Protein AF-A0A4D4L1N3-F1 (afdb_monomer)

Nearest PDB structures (foldseek):
  5hs7-assembly1_A  TM=8.582E-01  e=1.036E-09  Bacillus subtilis subsp. subtilis str. 168
  2fsw-assembly1_A  TM=9.024E-01  e=2.029E-08  Porphyromonas gingivalis W83
  4a5m-assembly1_B  TM=9.129E-01  e=3.771E-08  Bacillus subtilis
  7bzg-assembly3_J  TM=8.741E-01  e=5.819E-08  Bacillus subtilis subsp. subtilis str. 168
  5hs8-assembly1_A  TM=7.841E-01  e=1.685E-08  Bacillus subtilis subsp. subtilis str. 168

Solvent-accessible surface area (backbone atoms only — not comparable to full-atom values): 9804 Å² total; per-residue (Å²): 141,79,81,83,76,74,84,76,76,80,74,69,76,86,73,78,56,69,67,61,51,56,48,44,69,55,53,65,39,87,62,41,55,58,54,53,55,61,30,65,83,40,67,42,39,69,68,54,54,47,66,76,38,81,89,61,48,71,68,59,50,52,53,48,53,50,52,36,34,75,72,55,27,34,45,83,44,76,46,90,48,96,74,75,42,56,35,36,31,53,30,74,70,34,52,68,44,50,66,59,53,52,52,51,49,55,48,41,71,76,71,48,81,76,94,79,82,90,76,75,92,79,85,85,87,86,80,86,79,80,57,87,84,60,79,93,64,76,92,79,67,71,84,80,82,79,72,87,76,136

Organism: Streptomyces violaceusniger (NCBI:txid68280)

Sequence (150 aa):
MAKDRGDHNEQACKQVDGEMTRFFELFGKRWTGLIVAVLTEQGAYFADLRRAIPGISERMLSDRLTELSTAGLVVREVDAGPPLRVAYRLTDAGKALEPALKELSRWAESHLPSGARTARSSSGAEPDHFLIWGAASWILDSPCDLGLAF

Structure (mmCIF, N/CA/C/O backbone):
data_AF-A0A4D4L1N3-F1
#
_entry.id   AF-A0A4D4L1N3-F1
#
loop_
_atom_site.group_PDB
_atom_site.id
_atom_site.type_symbol
_atom_site.label_atom_id
_atom_site.label_alt_id
_atom_site.label_comp_id
_atom_site.label_asym_id
_atom_site.label_entity_id
_atom_site.label_seq_id
_atom_site.pdbx_PDB_ins_code
_atom_site.Cartn_x
_atom_site.Cartn_y
_atom_site.Cartn_z
_atom_site.occupancy
_atom_site.B_iso_or_equiv
_atom_site.auth_seq_id
_atom_site.auth_comp_id
_atom_site.auth_asym_id
_atom_site.auth_atom_id
_atom_site.pdbx_PDB_model_num
ATOM 1 N N . MET A 1 1 ? -22.576 -4.545 61.965 1.00 42.50 1 MET A N 1
ATOM 2 C CA . MET A 1 1 ? -21.446 -4.671 61.018 1.00 42.50 1 MET A CA 1
ATOM 3 C C . MET A 1 1 ? -21.818 -5.690 59.951 1.00 42.50 1 MET A C 1
ATOM 5 O O . MET A 1 1 ? -21.718 -6.880 60.204 1.00 42.50 1 MET A O 1
ATOM 9 N N . ALA A 1 2 ? -22.271 -5.231 58.787 1.00 48.50 2 ALA A N 1
ATOM 10 C CA . ALA A 1 2 ? -22.331 -6.033 57.569 1.00 48.50 2 ALA A CA 1
ATOM 11 C C . ALA A 1 2 ? -21.716 -5.153 56.481 1.00 48.50 2 ALA A C 1
ATOM 13 O O . ALA A 1 2 ? -22.264 -4.109 56.139 1.00 48.50 2 ALA A O 1
ATOM 14 N N . LYS A 1 3 ? -20.486 -5.491 56.086 1.00 49.91 3 LYS A N 1
ATOM 15 C CA . LYS A 1 3 ? -19.728 -4.771 55.067 1.00 49.91 3 LYS A CA 1
ATOM 16 C C . LYS A 1 3 ? -20.316 -5.175 53.724 1.00 49.91 3 LYS A C 1
ATOM 18 O O . LYS A 1 3 ? -20.117 -6.310 53.296 1.00 49.91 3 LYS A O 1
ATOM 23 N N . ASP A 1 4 ? -21.064 -4.247 53.146 1.00 46.81 4 ASP A N 1
ATOM 24 C CA . ASP A 1 4 ? -21.535 -4.277 51.771 1.00 46.81 4 ASP A CA 1
ATOM 25 C C . ASP A 1 4 ? -20.357 -4.656 50.863 1.00 46.81 4 ASP A C 1
ATOM 27 O O . ASP A 1 4 ? -19.312 -3.990 50.843 1.00 46.81 4 ASP A O 1
ATOM 31 N N . ARG A 1 5 ? -20.447 -5.844 50.265 1.00 58.03 5 ARG A N 1
ATOM 32 C CA . ARG A 1 5 ? -19.376 -6.428 49.465 1.00 58.03 5 ARG A CA 1
ATOM 33 C C . ARG A 1 5 ? -19.560 -5.855 48.071 1.00 58.03 5 ARG A C 1
ATOM 35 O O . ARG A 1 5 ? -20.498 -6.228 47.382 1.00 58.03 5 ARG A O 1
ATOM 42 N N . GLY A 1 6 ? -18.669 -4.920 47.748 1.00 51.84 6 GLY A N 1
ATOM 43 C CA . GLY A 1 6 ? -18.640 -4.164 46.509 1.00 51.84 6 GLY A CA 1
ATOM 44 C C . GLY A 1 6 ? -18.980 -5.005 45.288 1.00 51.84 6 GLY A C 1
ATOM 45 O O . GLY A 1 6 ? -18.411 -6.073 45.063 1.00 51.84 6 GLY A O 1
ATOM 46 N N . ASP A 1 7 ? -19.912 -4.453 44.529 1.00 47.81 7 ASP A N 1
ATOM 47 C CA . ASP A 1 7 ? -20.229 -4.791 43.157 1.00 47.81 7 ASP A CA 1
ATOM 48 C C . ASP A 1 7 ? -18.920 -4.757 42.349 1.00 47.81 7 ASP A C 1
ATOM 50 O O . ASP A 1 7 ? -18.376 -3.693 42.032 1.00 47.81 7 ASP A O 1
ATOM 54 N N . HIS A 1 8 ? -18.321 -5.926 42.118 1.00 54.19 8 HIS A N 1
ATOM 55 C CA . HIS A 1 8 ? -17.180 -6.054 41.223 1.00 54.19 8 HIS A CA 1
ATOM 56 C C . HIS A 1 8 ? -17.715 -5.880 39.808 1.00 54.19 8 HIS A C 1
ATOM 58 O O . HIS A 1 8 ? -18.085 -6.842 39.148 1.00 54.19 8 HIS A O 1
ATOM 64 N N . ASN A 1 9 ? -17.783 -4.617 39.393 1.00 57.38 9 ASN A N 1
ATOM 65 C CA . ASN A 1 9 ? -18.079 -4.168 38.046 1.00 57.38 9 ASN A CA 1
ATOM 66 C C . ASN A 1 9 ? -17.182 -4.921 37.054 1.00 57.38 9 ASN A C 1
ATOM 68 O O . ASN A 1 9 ? -16.020 -4.573 36.836 1.00 57.38 9 ASN A O 1
ATOM 72 N N . GLU A 1 10 ? -17.748 -5.978 36.487 1.00 51.62 10 GLU A N 1
ATOM 73 C CA . GLU A 1 10 ? -17.186 -6.889 35.498 1.00 51.62 10 GLU A CA 1
ATOM 74 C C . GLU A 1 10 ? -17.157 -6.201 34.124 1.00 51.62 10 GLU A C 1
ATOM 76 O O . GLU A 1 10 ? -17.596 -6.724 33.102 1.00 51.62 10 GLU A O 1
ATOM 81 N N . GLN A 1 11 ? -16.623 -4.979 34.091 1.00 59.00 11 GLN A N 1
ATOM 82 C CA . GLN A 1 11 ? -16.135 -4.364 32.868 1.00 59.00 11 GLN A CA 1
ATOM 83 C C . GLN A 1 11 ? -14.866 -5.111 32.473 1.00 59.00 11 GLN A C 1
ATOM 85 O O . GLN A 1 11 ? -13.748 -4.632 32.660 1.00 59.00 11 GLN A O 1
ATOM 90 N N . ALA A 1 12 ? -15.056 -6.324 31.950 1.00 57.38 12 ALA A N 1
ATOM 91 C CA . ALA A 1 12 ? -14.054 -7.037 31.188 1.00 57.38 12 ALA A CA 1
ATOM 92 C C . ALA A 1 12 ? -13.425 -6.034 30.213 1.00 57.38 12 ALA A C 1
ATOM 94 O O . ALA A 1 12 ? -14.129 -5.407 29.416 1.00 57.38 12 ALA A O 1
ATOM 95 N N . CYS A 1 13 ? -12.117 -5.812 30.357 1.00 62.47 13 CYS A N 1
ATOM 96 C CA . CYS A 1 13 ? -11.354 -4.902 29.516 1.00 62.47 13 CYS A CA 1
ATOM 97 C C . CYS A 1 13 ? -11.741 -5.126 28.052 1.00 62.47 13 CYS A C 1
ATOM 99 O O . CYS A 1 13 ? -11.529 -6.216 27.525 1.00 62.47 13 CYS A O 1
ATOM 101 N N . LYS A 1 14 ? -12.316 -4.107 27.402 1.00 74.31 14 LYS A N 1
ATOM 102 C CA . LYS A 1 14 ? -12.632 -4.150 25.971 1.00 74.31 14 LYS A CA 1
ATOM 103 C C . LYS A 1 14 ? -11.326 -4.384 25.204 1.00 74.31 14 LYS A C 1
ATOM 105 O O . LYS A 1 14 ? -10.510 -3.470 25.108 1.00 74.31 14 LYS A O 1
ATOM 110 N N . GLN A 1 15 ? -11.103 -5.601 24.716 1.00 77.88 15 GLN A N 1
ATOM 111 C CA . GLN A 1 15 ? -9.983 -5.917 23.831 1.00 77.88 15 GLN A CA 1
ATOM 112 C C . GLN A 1 15 ? -10.411 -5.694 22.380 1.00 77.88 15 GLN A C 1
ATOM 114 O O . GLN A 1 15 ? -11.571 -5.900 22.033 1.00 77.88 15 GLN A O 1
ATOM 119 N N . VAL A 1 16 ? -9.483 -5.225 21.548 1.00 82.38 16 VAL A N 1
ATOM 120 C CA . VAL A 1 16 ? -9.697 -5.100 20.102 1.00 82.38 16 VAL A CA 1
ATOM 121 C C . VAL A 1 16 ? -9.561 -6.487 19.478 1.00 82.38 16 VAL A C 1
ATOM 123 O O . VAL A 1 16 ? -8.653 -7.232 19.847 1.00 82.38 16 VAL A O 1
ATOM 126 N N . ASP A 1 17 ? -10.430 -6.823 18.525 1.00 86.00 17 ASP A N 1
ATOM 127 C CA . ASP A 1 17 ? -10.344 -8.092 17.802 1.00 86.00 17 ASP A CA 1
ATOM 128 C C . ASP A 1 17 ? -8.980 -8.245 17.101 1.00 86.00 17 ASP A C 1
ATOM 130 O O . ASP A 1 17 ? -8.408 -7.286 16.562 1.00 86.00 17 ASP A O 1
ATOM 134 N N . GLY A 1 18 ? -8.455 -9.473 17.075 1.00 89.31 18 GLY A N 1
ATOM 135 C CA . GLY A 1 18 ? -7.136 -9.769 16.500 1.00 89.31 18 GLY A CA 1
ATOM 136 C C . GLY A 1 18 ? -7.019 -9.388 15.021 1.00 89.31 18 GLY A C 1
ATOM 137 O O . GLY A 1 18 ? -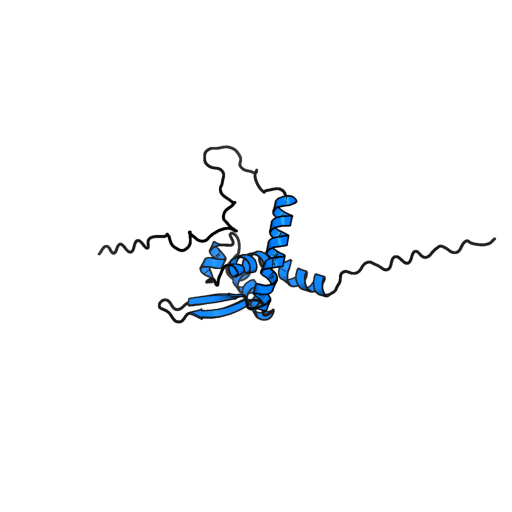5.993 -8.860 14.595 1.00 89.31 18 GLY A O 1
ATOM 138 N N . GLU A 1 19 ? -8.098 -9.557 14.253 1.00 88.88 19 GLU A N 1
ATOM 139 C CA . GLU A 1 19 ? -8.131 -9.218 12.825 1.00 88.88 19 GLU A CA 1
ATOM 140 C C . GLU A 1 19 ? -7.996 -7.712 12.579 1.00 88.88 19 GLU A C 1
ATOM 142 O O . GLU A 1 19 ? -7.251 -7.282 11.696 1.00 88.88 19 GLU A O 1
ATOM 147 N N . MET A 1 20 ? -8.659 -6.895 13.403 1.00 90.00 20 MET A N 1
ATOM 148 C CA . MET A 1 20 ? -8.559 -5.438 13.321 1.00 90.00 20 MET A CA 1
ATOM 149 C C . MET A 1 20 ? -7.140 -4.977 13.665 1.00 90.00 20 MET A C 1
ATOM 151 O O . MET A 1 20 ? -6.573 -4.122 12.985 1.00 90.00 20 MET A O 1
ATOM 155 N N . THR A 1 21 ? -6.536 -5.592 14.685 1.00 92.88 21 THR A N 1
ATOM 156 C CA . THR A 1 21 ? -5.137 -5.336 15.055 1.00 92.88 21 THR A CA 1
ATOM 157 C C . THR A 1 21 ? -4.205 -5.637 13.883 1.00 92.88 21 THR A C 1
ATOM 159 O O . THR A 1 21 ? -3.440 -4.767 13.466 1.00 92.88 21 THR A O 1
ATOM 162 N N . ARG A 1 22 ? -4.335 -6.820 13.274 1.00 91.31 22 ARG A N 1
ATOM 163 C CA . ARG A 1 22 ? -3.517 -7.244 12.131 1.00 91.31 22 ARG A CA 1
ATOM 164 C C . ARG A 1 22 ? -3.680 -6.332 10.913 1.00 91.31 22 ARG A C 1
ATOM 166 O O . ARG A 1 22 ? -2.705 -6.048 10.217 1.00 91.31 22 ARG A O 1
ATOM 173 N N . PHE A 1 23 ? -4.895 -5.847 10.652 1.00 92.81 23 PHE A N 1
ATOM 174 C CA . PHE A 1 23 ? -5.129 -4.870 9.591 1.00 92.81 23 PHE A CA 1
ATOM 175 C C . PHE A 1 23 ? -4.334 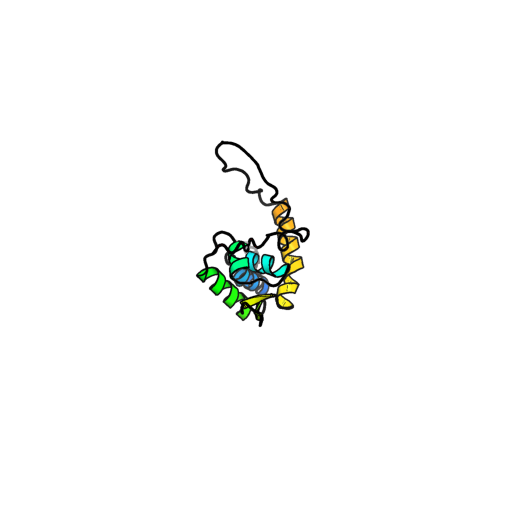-3.584 9.843 1.00 92.81 23 PHE A C 1
ATOM 177 O O . PHE A 1 23 ? -3.586 -3.142 8.968 1.00 92.81 23 PHE A O 1
ATOM 184 N N . PHE A 1 24 ? -4.446 -3.006 11.042 1.00 93.81 24 PHE A N 1
ATOM 185 C CA . PHE A 1 24 ? -3.751 -1.764 11.382 1.00 93.81 24 PHE A CA 1
ATOM 186 C C . PHE A 1 24 ? -2.233 -1.924 11.507 1.00 93.81 24 PHE A C 1
ATOM 188 O O . PHE A 1 24 ? -1.508 -0.971 11.227 1.00 93.81 24 PHE A O 1
ATOM 195 N N . GLU A 1 25 ? -1.719 -3.110 11.822 1.00 94.06 25 GLU A N 1
ATOM 196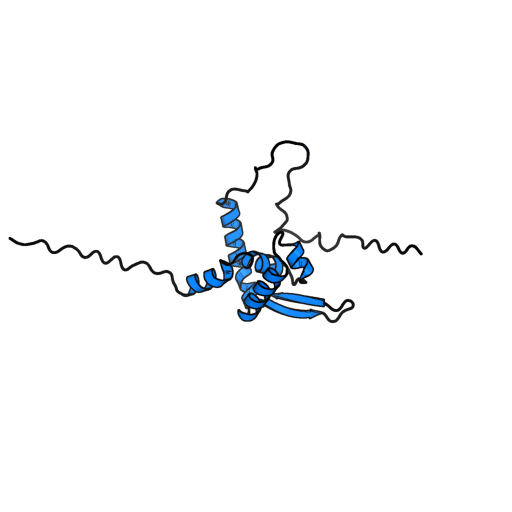 C CA . GLU A 1 25 ? -0.279 -3.387 11.756 1.00 94.06 25 GLU A CA 1
ATOM 197 C C . GLU A 1 25 ? 0.286 -3.217 10.339 1.00 94.06 25 GLU A C 1
ATOM 199 O O . GLU A 1 25 ? 1.431 -2.786 10.178 1.00 94.06 25 GLU A O 1
ATOM 204 N N . LEU A 1 26 ? -0.504 -3.517 9.303 1.00 94.06 26 LEU A N 1
ATOM 205 C CA . LEU A 1 26 ? -0.093 -3.367 7.907 1.00 94.06 26 LEU A CA 1
ATOM 206 C C . LEU A 1 26 ? -0.485 -1.997 7.332 1.00 94.06 26 LEU A C 1
ATOM 208 O O . LEU A 1 26 ? 0.367 -1.268 6.815 1.00 94.06 26 LEU A O 1
ATOM 212 N N . PHE A 1 27 ? -1.764 -1.636 7.433 1.00 94.38 27 PHE A N 1
ATOM 213 C CA . PHE A 1 27 ? -2.347 -0.437 6.823 1.00 94.38 27 PHE A CA 1
ATOM 214 C C . PHE A 1 27 ? -2.205 0.828 7.670 1.00 94.38 27 PHE A C 1
ATOM 216 O O . PHE A 1 27 ? -2.298 1.927 7.130 1.00 94.38 27 PHE A O 1
ATOM 223 N N . GLY A 1 28 ? -1.915 0.697 8.967 1.00 92.06 28 GLY A N 1
ATOM 224 C CA . GLY A 1 28 ? -1.565 1.828 9.830 1.00 92.06 28 GLY A CA 1
ATOM 225 C C . GLY A 1 28 ? -0.144 2.345 9.596 1.00 92.06 28 GLY A C 1
ATOM 226 O O . GLY A 1 28 ? 0.193 3.455 10.012 1.00 92.06 28 GLY A O 1
ATOM 227 N N . LYS A 1 29 ? 0.704 1.584 8.890 1.00 94.62 29 LYS A N 1
ATOM 228 C CA . LYS A 1 29 ? 2.024 2.060 8.470 1.00 94.62 29 LYS A CA 1
ATOM 229 C C . LYS A 1 29 ? 1.878 3.153 7.418 1.00 94.62 29 LYS A C 1
ATOM 231 O O . LYS A 1 29 ? 1.111 3.044 6.460 1.00 94.62 29 LYS A O 1
ATOM 236 N N . ARG A 1 30 ? 2.702 4.194 7.555 1.00 95.00 30 ARG A N 1
ATOM 237 C CA . ARG A 1 30 ? 2.744 5.298 6.595 1.00 95.00 30 ARG A CA 1
ATOM 238 C C . ARG A 1 30 ? 2.964 4.763 5.175 1.00 95.00 30 ARG A C 1
ATOM 240 O O . ARG A 1 30 ? 3.837 3.919 4.960 1.00 95.00 30 ARG A O 1
ATOM 247 N N . TRP A 1 31 ? 2.193 5.319 4.240 1.00 96.06 31 TRP A N 1
ATOM 248 C CA . TRP A 1 31 ? 2.187 5.048 2.796 1.00 96.06 31 TRP A CA 1
ATOM 249 C C . TRP A 1 31 ? 1.499 3.768 2.316 1.00 96.06 31 TRP A C 1
ATOM 251 O O . TRP A 1 31 ? 1.132 3.732 1.147 1.00 96.06 31 TRP A O 1
ATOM 261 N N . THR A 1 32 ? 1.272 2.756 3.161 1.00 96.06 32 THR A N 1
ATOM 262 C CA . THR A 1 32 ? 0.699 1.472 2.709 1.00 96.06 32 THR A CA 1
ATOM 263 C C . THR A 1 32 ? -0.657 1.660 2.026 1.00 96.06 32 THR A C 1
ATOM 265 O O . THR A 1 32 ? -0.834 1.235 0.887 1.00 96.06 32 THR A O 1
ATOM 268 N N . GLY A 1 33 ? -1.588 2.362 2.682 1.00 93.94 33 GLY A N 1
ATOM 269 C CA . GLY A 1 33 ? -2.91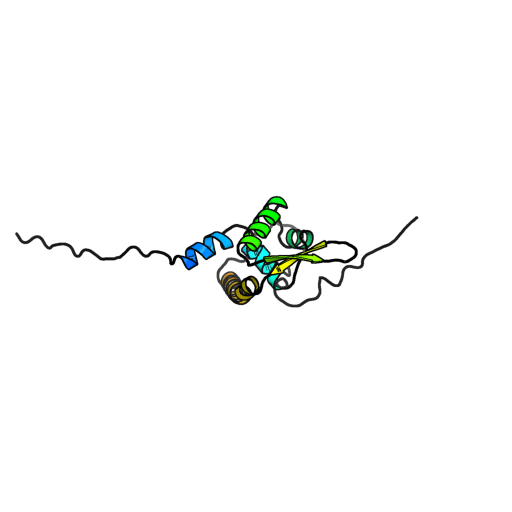2 2.634 2.112 1.00 93.94 33 GLY A CA 1
ATOM 270 C C . GLY A 1 33 ? -2.859 3.457 0.822 1.00 93.94 33 GLY A C 1
ATOM 271 O O . GLY A 1 33 ? -3.618 3.186 -0.100 1.00 93.94 33 GLY A O 1
ATOM 272 N N . LEU A 1 34 ? -1.914 4.398 0.715 1.00 94.12 34 LEU A N 1
ATOM 273 C CA . LEU A 1 34 ? -1.735 5.223 -0.486 1.00 94.12 34 LEU A CA 1
ATOM 274 C C . LEU A 1 34 ? -1.208 4.402 -1.670 1.00 94.12 34 LEU A C 1
ATOM 276 O O . LEU A 1 34 ? -1.681 4.575 -2.786 1.00 94.12 34 LEU A O 1
ATOM 280 N N . ILE A 1 35 ? -0.280 3.469 -1.433 1.00 96.38 35 ILE A N 1
ATOM 281 C CA . ILE A 1 35 ? 0.217 2.556 -2.474 1.00 96.38 35 ILE A CA 1
ATOM 282 C C . ILE A 1 35 ? -0.916 1.669 -2.991 1.00 96.38 35 ILE A C 1
ATOM 284 O O . ILE A 1 35 ? -1.088 1.542 -4.201 1.00 96.38 35 ILE A O 1
ATOM 288 N N . VAL A 1 36 ? -1.706 1.078 -2.088 1.00 96.12 36 VAL A N 1
ATOM 289 C CA . VAL A 1 36 ? -2.843 0.231 -2.480 1.00 96.12 36 VAL A CA 1
ATOM 290 C C . VAL A 1 36 ? -3.897 1.046 -3.230 1.00 96.12 36 VAL A C 1
ATOM 292 O O . VAL A 1 36 ? -4.397 0.573 -4.246 1.00 96.12 36 VAL A O 1
ATOM 295 N N . ALA A 1 37 ? -4.179 2.279 -2.798 1.00 92.56 37 ALA A N 1
ATOM 296 C CA . ALA A 1 37 ? -5.102 3.171 -3.496 1.00 92.56 37 ALA A CA 1
ATOM 297 C C . ALA A 1 37 ? -4.662 3.433 -4.947 1.00 92.56 37 ALA A C 1
ATOM 299 O O . ALA A 1 37 ? -5.457 3.232 -5.857 1.00 92.56 37 ALA A O 1
ATOM 300 N N . VAL A 1 38 ? -3.386 3.770 -5.183 1.00 94.06 38 VAL A N 1
ATOM 301 C CA . VAL A 1 38 ? -2.866 3.982 -6.550 1.00 94.06 38 VAL A CA 1
ATOM 302 C C . VAL A 1 38 ? -2.971 2.709 -7.400 1.00 94.06 38 VAL A C 1
ATOM 304 O O . VAL A 1 38 ? -3.347 2.771 -8.566 1.00 94.06 38 VAL A O 1
ATOM 307 N N . LEU A 1 39 ? -2.679 1.541 -6.821 1.00 96.00 39 LEU A N 1
ATOM 308 C CA . LEU A 1 39 ? -2.740 0.258 -7.535 1.00 96.00 39 LEU A CA 1
ATOM 309 C C . LEU A 1 39 ? -4.167 -0.273 -7.760 1.00 96.00 39 LEU A C 1
ATOM 311 O O . LEU A 1 39 ? -4.338 -1.260 -8.477 1.00 96.00 39 LEU A O 1
ATOM 315 N N . THR A 1 40 ? -5.177 0.341 -7.138 1.00 91.06 40 THR A N 1
ATOM 316 C CA . THR A 1 40 ? -6.584 -0.059 -7.285 1.00 91.06 40 THR A CA 1
ATOM 317 C C . THR A 1 40 ? -7.129 0.299 -8.666 1.00 91.06 40 THR A C 1
ATOM 319 O O . THR A 1 40 ? -7.904 -0.468 -9.228 1.00 91.06 40 THR A O 1
ATOM 322 N N . GLU A 1 41 ? -6.688 1.417 -9.247 1.00 80.75 41 GLU A N 1
ATOM 323 C CA . GLU A 1 41 ? -7.108 1.824 -10.593 1.00 80.75 41 GLU A CA 1
ATOM 324 C C . GLU A 1 41 ? -6.534 0.899 -11.669 1.00 80.75 41 GLU A C 1
ATOM 326 O O . GLU A 1 41 ? -7.241 0.444 -12.567 1.00 80.75 41 GLU A O 1
ATOM 331 N N . GLN A 1 42 ? -5.229 0.640 -11.586 1.00 85.75 42 GLN A N 1
ATOM 332 C CA . GLN A 1 42 ? -4.481 -0.158 -12.548 1.00 85.75 42 GLN A CA 1
ATOM 333 C C . GLN A 1 42 ? -3.104 -0.530 -11.998 1.00 85.75 42 GLN A C 1
ATOM 335 O O . GLN A 1 42 ? -2.609 0.046 -11.029 1.00 85.75 42 GLN A O 1
ATOM 340 N N . GLY A 1 43 ? -2.456 -1.492 -12.658 1.00 91.12 43 GLY A N 1
ATOM 341 C CA . GLY A 1 43 ? -1.048 -1.777 -12.402 1.00 91.12 43 GLY A CA 1
ATOM 342 C C . GLY A 1 43 ? -0.169 -0.557 -12.676 1.00 91.12 43 GLY A C 1
ATOM 343 O O . GLY A 1 43 ? -0.439 0.199 -13.606 1.00 91.12 43 GLY A O 1
ATOM 344 N N . ALA A 1 44 ? 0.896 -0.388 -11.896 1.00 95.44 44 ALA A N 1
ATOM 345 C CA . ALA A 1 44 ? 1.805 0.748 -12.023 1.00 95.44 44 ALA A CA 1
ATOM 346 C C . ALA A 1 44 ? 3.272 0.315 -11.938 1.00 95.44 44 ALA A C 1
ATOM 348 O O . ALA A 1 44 ? 3.619 -0.657 -11.261 1.00 95.44 44 ALA A O 1
ATOM 349 N N . TYR A 1 45 ? 4.154 1.068 -12.595 1.00 95.81 45 TYR A N 1
ATOM 350 C CA . TYR A 1 45 ? 5.596 0.899 -12.443 1.00 95.81 45 TYR A CA 1
ATOM 351 C C . TYR A 1 45 ? 6.098 1.638 -11.195 1.00 95.81 45 TYR A C 1
ATOM 353 O O . TYR A 1 45 ? 5.461 2.560 -10.683 1.00 95.81 45 TYR A O 1
ATOM 361 N N . PHE A 1 46 ? 7.291 1.274 -10.717 1.00 95.75 46 PHE A N 1
ATOM 362 C CA . PHE A 1 46 ? 7.888 1.881 -9.519 1.00 95.75 46 PHE A CA 1
ATOM 363 C C . PHE A 1 46 ? 7.980 3.417 -9.592 1.00 95.75 46 PHE A C 1
ATOM 365 O O . PHE A 1 46 ? 7.672 4.112 -8.625 1.00 95.75 46 PHE A O 1
ATOM 372 N N . ALA A 1 47 ? 8.388 3.951 -10.747 1.00 94.00 47 ALA A N 1
ATOM 373 C CA . ALA A 1 47 ? 8.519 5.392 -10.953 1.00 94.00 47 ALA A CA 1
ATOM 374 C C . ALA A 1 47 ? 7.163 6.116 -10.888 1.00 94.00 47 ALA A C 1
ATOM 376 O O . ALA A 1 47 ? 7.079 7.202 -10.316 1.00 94.00 47 ALA A O 1
ATOM 377 N N . ASP A 1 48 ? 6.102 5.497 -11.412 1.00 94.56 48 ASP A N 1
ATOM 378 C CA . ASP A 1 48 ? 4.750 6.057 -11.371 1.00 94.56 48 ASP A CA 1
ATOM 379 C C . ASP A 1 48 ? 4.207 6.089 -9.944 1.00 94.56 48 ASP A C 1
ATOM 381 O O . ASP A 1 48 ? 3.710 7.125 -9.509 1.00 94.56 48 ASP A O 1
ATOM 385 N N . LEU A 1 49 ? 4.405 5.011 -9.177 1.00 95.81 49 LEU A N 1
ATOM 386 C CA . LEU A 1 49 ? 4.050 4.964 -7.754 1.00 95.81 49 LEU A CA 1
ATOM 387 C C . LEU A 1 49 ? 4.768 6.052 -6.950 1.00 95.81 49 LEU A C 1
ATOM 389 O O . LEU A 1 49 ? 4.154 6.737 -6.132 1.00 95.81 49 LEU A O 1
ATOM 393 N N . ARG A 1 50 ? 6.068 6.249 -7.199 1.00 95.44 50 ARG A N 1
ATOM 394 C CA . ARG A 1 50 ? 6.848 7.301 -6.535 1.00 95.44 50 ARG A CA 1
ATOM 395 C C . ARG A 1 50 ? 6.341 8.699 -6.894 1.00 95.44 50 ARG A C 1
ATOM 397 O O . ARG A 1 50 ? 6.302 9.566 -6.025 1.00 95.44 50 ARG A O 1
ATOM 404 N N . ARG A 1 51 ? 5.974 8.926 -8.157 1.00 94.31 51 ARG A N 1
ATOM 405 C CA . ARG A 1 51 ? 5.434 10.210 -8.627 1.00 94.31 51 ARG A CA 1
ATOM 406 C C . ARG A 1 51 ? 4.045 10.487 -8.047 1.00 94.31 51 ARG A C 1
ATOM 408 O O . ARG A 1 51 ? 3.772 11.625 -7.684 1.00 94.31 51 ARG A O 1
ATOM 415 N N . ALA A 1 52 ? 3.202 9.463 -7.938 1.00 93.69 52 ALA A N 1
ATOM 416 C CA . ALA A 1 52 ? 1.848 9.574 -7.400 1.00 93.69 52 ALA A CA 1
ATOM 417 C C . ALA A 1 52 ? 1.814 9.839 -5.884 1.00 93.69 52 ALA A C 1
ATOM 419 O O . ALA A 1 52 ? 0.835 10.377 -5.376 1.00 93.69 52 ALA A O 1
ATOM 420 N N . ILE A 1 53 ? 2.874 9.477 -5.151 1.00 93.75 53 ILE A N 1
ATOM 421 C CA . ILE A 1 53 ? 2.927 9.578 -3.686 1.00 93.75 53 ILE A CA 1
ATOM 422 C C . ILE A 1 53 ? 4.052 10.544 -3.278 1.00 93.75 53 ILE A C 1
ATOM 424 O O . ILE A 1 53 ? 5.164 10.115 -2.952 1.00 93.75 53 ILE A O 1
ATOM 428 N N . PRO A 1 54 ? 3.803 11.867 -3.279 1.00 91.06 54 PRO A N 1
ATOM 429 C CA . PRO A 1 54 ? 4.832 12.845 -2.954 1.00 91.06 54 PRO A CA 1
ATOM 430 C C . PRO A 1 54 ? 5.356 12.654 -1.523 1.00 91.06 54 PRO A C 1
ATOM 432 O O . PRO A 1 54 ? 4.603 12.492 -0.563 1.00 91.06 54 PRO A O 1
ATOM 435 N N . GLY A 1 55 ? 6.682 12.683 -1.374 1.00 93.75 55 GLY A N 1
ATOM 436 C CA . GLY A 1 55 ? 7.362 12.556 -0.080 1.00 93.75 55 GLY A CA 1
ATOM 437 C C . GLY A 1 55 ? 7.722 11.126 0.340 1.00 93.75 55 GLY A C 1
ATOM 438 O O . GLY A 1 55 ? 8.403 10.958 1.358 1.00 93.75 55 GLY A O 1
ATOM 439 N N . ILE A 1 56 ? 7.339 10.096 -0.425 1.00 96.19 56 ILE A N 1
ATOM 440 C CA . ILE A 1 56 ? 7.875 8.744 -0.222 1.00 96.19 56 ILE A CA 1
ATOM 441 C C . ILE A 1 56 ? 9.296 8.638 -0.798 1.00 96.19 56 ILE A C 1
ATOM 443 O O . ILE A 1 56 ? 9.581 9.092 -1.907 1.00 96.19 56 ILE A O 1
ATOM 447 N N . SER A 1 57 ? 10.217 8.037 -0.041 1.00 97.56 57 SER A N 1
ATOM 448 C CA . SER A 1 57 ? 11.551 7.702 -0.551 1.00 97.56 57 SER A CA 1
ATOM 449 C C . SER A 1 57 ? 11.522 6.378 -1.315 1.00 97.56 57 SER A C 1
ATOM 451 O O . SER A 1 57 ? 10.690 5.518 -1.035 1.00 97.56 57 SER A O 1
ATOM 453 N N . GLU A 1 58 ? 12.461 6.169 -2.242 1.00 97.75 58 GLU A N 1
ATOM 454 C CA . GLU A 1 58 ? 12.554 4.910 -3.002 1.00 97.75 58 GLU A CA 1
ATOM 455 C C . GLU A 1 58 ? 12.713 3.696 -2.093 1.00 97.75 58 GLU A C 1
ATOM 457 O O . GLU A 1 58 ? 12.022 2.695 -2.261 1.00 97.75 58 GLU A O 1
ATOM 462 N N . ARG A 1 59 ? 13.580 3.813 -1.081 1.00 97.62 59 ARG A N 1
ATOM 463 C CA . ARG A 1 59 ? 13.773 2.764 -0.080 1.00 97.62 59 ARG A CA 1
ATOM 464 C C . ARG A 1 59 ? 12.456 2.412 0.610 1.00 97.62 59 ARG A C 1
ATOM 466 O O . ARG A 1 59 ? 12.095 1.247 0.662 1.00 97.62 59 ARG A O 1
ATOM 473 N N . MET A 1 60 ? 11.712 3.418 1.070 1.00 97.94 60 MET A N 1
ATOM 474 C CA . MET A 1 60 ? 10.437 3.200 1.755 1.00 97.94 60 MET A CA 1
ATOM 475 C C . MET A 1 60 ? 9.376 2.596 0.827 1.00 97.94 60 MET A C 1
ATOM 477 O O . MET A 1 60 ? 8.621 1.727 1.254 1.00 97.94 60 MET A O 1
ATOM 481 N N . LEU A 1 61 ? 9.319 3.032 -0.436 1.00 98.19 61 LEU A N 1
ATOM 482 C CA . LEU A 1 61 ? 8.423 2.450 -1.435 1.00 98.19 61 LEU A CA 1
ATOM 483 C C . LEU A 1 61 ? 8.758 0.971 -1.675 1.00 98.19 61 LEU A C 1
ATOM 485 O O . LEU A 1 61 ? 7.862 0.132 -1.651 1.00 98.19 61 LEU A O 1
ATOM 489 N N . SER A 1 62 ? 10.042 0.644 -1.840 1.00 98.06 62 SER A N 1
ATOM 490 C CA . SER A 1 62 ? 10.514 -0.736 -1.993 1.00 98.06 62 SER A CA 1
ATOM 491 C C . SER A 1 62 ? 10.170 -1.601 -0.777 1.00 98.06 62 SER A C 1
ATOM 493 O O . SER A 1 62 ? 9.662 -2.713 -0.938 1.00 98.06 62 SER A O 1
ATOM 495 N N . ASP A 1 63 ? 10.395 -1.086 0.434 1.00 98.12 63 ASP A N 1
ATOM 496 C CA . ASP A 1 63 ? 10.078 -1.784 1.684 1.00 98.12 63 ASP A CA 1
ATOM 497 C C . ASP A 1 63 ? 8.570 -2.076 1.773 1.00 98.12 63 ASP A C 1
ATOM 499 O O . ASP A 1 63 ? 8.164 -3.211 2.026 1.00 98.12 63 ASP A O 1
ATOM 503 N N . ARG A 1 64 ? 7.718 -1.083 1.482 1.00 98.19 64 ARG A N 1
ATOM 504 C CA . ARG A 1 64 ? 6.255 -1.251 1.505 1.00 98.19 64 ARG A CA 1
ATOM 505 C C . ARG A 1 64 ? 5.745 -2.205 0.426 1.00 98.19 64 ARG A C 1
ATOM 507 O O . ARG A 1 64 ? 4.883 -3.026 0.720 1.00 98.19 64 ARG A O 1
ATOM 514 N N . LEU A 1 65 ? 6.279 -2.145 -0.794 1.00 98.19 65 LEU A N 1
ATOM 515 C CA . LEU A 1 65 ? 5.922 -3.090 -1.860 1.00 98.19 65 LEU A CA 1
ATOM 516 C C . LEU A 1 65 ? 6.333 -4.525 -1.507 1.00 98.19 65 LEU A C 1
ATOM 518 O O . LEU A 1 65 ? 5.594 -5.462 -1.800 1.00 98.19 65 LEU A O 1
ATOM 522 N N . THR A 1 66 ? 7.473 -4.702 -0.834 1.00 98.06 66 THR A N 1
ATOM 523 C CA . THR A 1 66 ? 7.921 -6.014 -0.343 1.00 98.06 66 THR A CA 1
ATOM 524 C C . THR A 1 66 ? 6.987 -6.549 0.742 1.00 98.06 66 THR A C 1
ATOM 526 O O . THR A 1 66 ? 6.597 -7.715 0.693 1.00 98.06 66 THR A O 1
ATOM 529 N N . GLU A 1 67 ? 6.573 -5.705 1.690 1.00 97.69 67 GLU A N 1
ATOM 530 C CA . GLU A 1 67 ? 5.601 -6.077 2.726 1.00 97.69 67 GLU A CA 1
ATOM 531 C C . GLU A 1 67 ? 4.236 -6.448 2.131 1.00 97.69 67 GLU A C 1
ATOM 533 O O . GLU A 1 67 ? 3.676 -7.482 2.488 1.00 97.69 67 GLU A O 1
ATOM 538 N N . LEU A 1 68 ? 3.721 -5.651 1.188 1.00 97.94 68 LEU A N 1
ATOM 539 C CA . LEU A 1 68 ? 2.454 -5.920 0.500 1.00 97.94 68 LEU A CA 1
ATOM 540 C C . LEU A 1 68 ? 2.507 -7.197 -0.351 1.00 97.94 68 LEU A C 1
ATOM 542 O O . LEU A 1 68 ? 1.526 -7.938 -0.402 1.00 97.94 68 LEU A O 1
ATOM 546 N N . SER A 1 69 ? 3.649 -7.475 -0.983 1.00 97.81 69 SER A N 1
ATOM 547 C CA . SER A 1 69 ? 3.886 -8.726 -1.710 1.00 97.81 69 SER A CA 1
ATOM 548 C C . SER A 1 69 ? 3.920 -9.928 -0.767 1.00 97.81 69 SER A C 1
ATOM 550 O O . SER A 1 69 ? 3.238 -10.924 -0.995 1.00 97.81 69 SER A O 1
ATOM 552 N N . THR A 1 70 ? 4.625 -9.803 0.361 1.00 97.50 70 THR A N 1
ATOM 553 C CA . THR A 1 70 ? 4.686 -10.847 1.399 1.00 97.50 70 THR A CA 1
ATOM 554 C C . THR A 1 70 ? 3.309 -11.117 2.011 1.00 97.50 70 THR A C 1
ATOM 556 O O . THR A 1 70 ? 2.978 -12.258 2.319 1.00 97.50 70 THR A O 1
ATOM 559 N N . ALA A 1 71 ? 2.479 -10.080 2.148 1.00 96.62 71 ALA A N 1
ATOM 560 C CA . ALA A 1 71 ? 1.095 -10.197 2.600 1.00 96.62 71 ALA A CA 1
ATOM 561 C C . ALA A 1 71 ? 0.137 -10.765 1.531 1.00 96.62 71 ALA A C 1
ATOM 563 O O . ALA A 1 71 ? -1.037 -10.973 1.828 1.00 96.62 71 ALA A O 1
ATOM 564 N N . GLY A 1 72 ? 0.604 -11.003 0.299 1.00 97.75 72 GLY A N 1
ATOM 565 C CA . GLY A 1 72 ? -0.206 -11.538 -0.796 1.00 97.75 72 GLY A CA 1
ATOM 566 C C . GLY A 1 72 ? -1.185 -10.534 -1.411 1.00 97.75 72 GLY A C 1
ATOM 567 O O . GLY A 1 72 ? -2.132 -10.946 -2.077 1.00 97.75 72 GLY A O 1
ATOM 568 N N . LEU A 1 73 ? -0.983 -9.230 -1.198 1.00 97.81 73 LEU A N 1
ATOM 569 C CA . LEU A 1 73 ? -1.861 -8.164 -1.703 1.00 97.81 73 LEU A CA 1
ATOM 570 C C . LEU A 1 73 ? -1.375 -7.569 -3.029 1.00 97.81 73 LEU A C 1
ATOM 572 O O . LEU A 1 73 ? -2.178 -7.051 -3.802 1.00 97.81 73 LEU A O 1
ATOM 576 N N . VAL A 1 74 ? -0.070 -7.641 -3.294 1.00 98.38 74 VAL A N 1
ATOM 577 C CA . VAL A 1 74 ? 0.567 -7.111 -4.506 1.00 98.38 74 VAL A CA 1
ATOM 578 C C . VAL A 1 74 ? 1.387 -8.207 -5.177 1.00 98.38 74 VAL A C 1
ATOM 580 O O . VAL A 1 74 ? 2.091 -8.955 -4.509 1.00 98.38 74 VAL A O 1
ATOM 583 N N . VAL A 1 75 ? 1.343 -8.270 -6.504 1.00 97.94 75 VAL A N 1
ATOM 584 C CA . VAL A 1 75 ? 2.230 -9.097 -7.325 1.00 97.94 75 VAL A 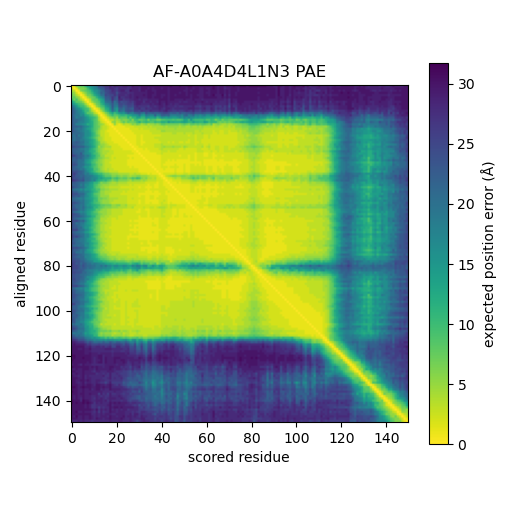CA 1
ATOM 585 C C . VAL A 1 75 ? 3.185 -8.209 -8.122 1.00 97.94 75 VAL A C 1
ATOM 587 O O . VAL A 1 75 ? 2.827 -7.112 -8.557 1.00 97.94 75 VAL A O 1
ATOM 590 N N . ARG A 1 76 ? 4.424 -8.685 -8.281 1.00 97.44 76 ARG A N 1
ATOM 591 C CA . ARG A 1 76 ? 5.469 -8.066 -9.101 1.00 97.44 76 ARG A CA 1
ATOM 592 C C . ARG A 1 76 ? 5.586 -8.837 -10.413 1.00 97.44 76 ARG A C 1
ATOM 594 O O . ARG A 1 76 ? 6.009 -9.991 -10.403 1.00 97.44 76 ARG A O 1
ATOM 601 N N . GLU A 1 77 ? 5.270 -8.185 -11.520 1.00 94.81 77 GLU A N 1
ATOM 602 C CA . GLU A 1 77 ? 5.283 -8.768 -12.862 1.00 94.81 77 GLU A CA 1
ATOM 603 C C . GLU A 1 77 ? 6.354 -8.101 -13.726 1.00 94.81 77 GLU A C 1
ATOM 605 O O . GLU A 1 77 ? 6.629 -6.906 -13.601 1.00 94.81 77 GLU A O 1
ATOM 610 N N . VAL A 1 78 ? 6.995 -8.889 -14.587 1.00 93.69 78 VAL A N 1
ATOM 611 C CA . VAL A 1 78 ? 7.946 -8.373 -15.574 1.00 93.69 78 VAL A CA 1
ATOM 612 C C . VAL A 1 78 ? 7.192 -8.168 -16.879 1.00 93.69 78 VAL A C 1
ATOM 614 O O . VAL A 1 78 ? 6.781 -9.137 -17.513 1.00 93.69 78 VAL A O 1
ATOM 617 N N . ASP A 1 79 ? 7.059 -6.913 -17.290 1.00 89.06 79 ASP A N 1
ATOM 618 C CA . ASP A 1 79 ? 6.478 -6.557 -18.576 1.00 89.06 79 ASP A CA 1
ATOM 619 C C . ASP A 1 79 ? 7.570 -6.654 -19.644 1.00 89.06 79 ASP A C 1
ATOM 621 O O . ASP A 1 79 ? 8.447 -5.791 -19.772 1.00 89.06 79 ASP A O 1
ATOM 625 N N . ALA A 1 80 ? 7.527 -7.758 -20.394 1.00 81.31 80 ALA A N 1
ATOM 626 C CA . ALA A 1 80 ? 8.428 -8.053 -21.500 1.00 81.31 80 ALA A CA 1
ATOM 627 C C . ALA A 1 80 ? 8.050 -7.221 -22.738 1.00 81.31 80 ALA A C 1
ATOM 629 O O . ALA A 1 80 ? 7.474 -7.715 -23.701 1.00 81.31 80 ALA A O 1
ATOM 630 N N . GLY A 1 81 ? 8.364 -5.931 -22.703 1.00 78.88 81 GLY A N 1
ATOM 631 C CA . GLY A 1 81 ? 8.343 -5.046 -23.865 1.00 78.88 81 GLY A CA 1
ATOM 632 C C . GLY A 1 81 ? 9.645 -4.254 -23.948 1.00 78.88 81 GLY A C 1
ATOM 633 O O . GLY A 1 81 ? 10.443 -4.295 -23.017 1.00 78.88 81 GLY A O 1
ATOM 634 N N . PRO A 1 82 ? 9.914 -3.537 -25.045 1.00 70.75 82 PRO A N 1
ATOM 635 C CA . PRO A 1 82 ? 10.866 -2.439 -25.029 1.00 70.75 82 PRO A CA 1
ATOM 636 C C . PRO A 1 82 ? 10.154 -1.166 -24.532 1.00 70.75 82 PRO A C 1
ATOM 638 O O . PRO A 1 82 ? 9.240 -0.691 -25.206 1.00 70.75 82 PRO A O 1
ATOM 641 N N . PRO A 1 83 ? 10.554 -0.570 -23.392 1.00 80.81 83 PRO A N 1
ATOM 642 C CA . PRO A 1 83 ? 11.600 -0.994 -22.451 1.00 80.81 83 PRO A CA 1
ATOM 643 C C . PRO A 1 83 ? 11.140 -2.082 -21.464 1.00 80.81 83 PRO A C 1
ATOM 645 O O . PRO A 1 83 ? 9.996 -2.069 -21.014 1.00 80.81 83 PRO A O 1
ATOM 648 N N . LEU A 1 84 ? 12.063 -2.971 -21.072 1.00 88.31 84 LEU A N 1
ATOM 649 C CA . LEU A 1 84 ? 11.795 -4.024 -20.087 1.00 88.31 84 LEU A CA 1
ATOM 650 C C . LEU A 1 84 ? 11.554 -3.370 -18.727 1.00 88.31 84 LEU A C 1
ATOM 652 O O . LEU A 1 84 ? 12.437 -2.682 -18.203 1.00 88.31 84 LEU A O 1
ATOM 656 N N . ARG A 1 85 ? 10.362 -3.560 -18.160 1.00 91.75 85 ARG A N 1
ATOM 657 C CA . ARG A 1 85 ? 9.962 -2.910 -16.908 1.00 91.75 85 ARG A CA 1
ATOM 658 C C . ARG A 1 85 ? 9.299 -3.884 -15.951 1.00 91.75 85 ARG A C 1
ATOM 660 O O . ARG A 1 85 ? 8.917 -4.992 -16.305 1.00 91.75 85 ARG A O 1
ATOM 667 N N . VAL A 1 86 ? 9.206 -3.450 -14.701 1.00 94.56 86 VAL A N 1
ATOM 668 C CA . VAL A 1 86 ? 8.568 -4.197 -13.621 1.00 94.56 86 VAL A CA 1
ATOM 669 C C . VAL A 1 86 ? 7.308 -3.461 -13.208 1.00 94.56 86 VAL A C 1
ATOM 671 O O . VAL A 1 86 ? 7.399 -2.359 -12.658 1.00 94.56 86 VAL A O 1
ATOM 674 N N . ALA A 1 87 ? 6.161 -4.079 -13.455 1.00 95.56 87 ALA A N 1
ATOM 675 C CA . ALA A 1 87 ? 4.874 -3.595 -12.996 1.00 95.56 87 ALA A CA 1
ATOM 676 C C . ALA A 1 87 ? 4.512 -4.222 -11.646 1.00 95.56 87 ALA A C 1
ATOM 678 O O . ALA A 1 87 ? 4.866 -5.361 -11.331 1.00 95.56 87 ALA A O 1
ATOM 679 N N . TYR A 1 88 ? 3.783 -3.456 -10.848 1.00 97.94 88 TYR A N 1
ATOM 680 C CA . TYR A 1 88 ? 3.150 -3.906 -9.620 1.00 97.94 88 TYR A CA 1
ATOM 681 C C . TYR A 1 88 ? 1.644 -3.882 -9.832 1.00 97.94 88 TYR A C 1
ATOM 683 O O . TYR A 1 88 ? 1.110 -2.910 -10.367 1.00 97.94 88 TYR A O 1
ATOM 691 N N . ARG A 1 89 ? 0.957 -4.948 -9.426 1.00 97.56 89 ARG A N 1
ATOM 692 C CA . ARG A 1 89 ? -0.502 -5.076 -9.545 1.00 97.56 89 ARG A CA 1
ATOM 693 C C . ARG A 1 89 ? -1.088 -5.598 -8.246 1.00 97.56 89 ARG A C 1
ATOM 695 O O . ARG A 1 89 ? -0.430 -6.364 -7.548 1.00 97.56 89 ARG A O 1
ATOM 702 N N . LEU A 1 90 ? -2.325 -5.223 -7.933 1.00 98.00 90 LEU A N 1
ATOM 703 C CA . LEU A 1 90 ? -3.055 -5.882 -6.854 1.00 98.00 90 LEU A CA 1
ATOM 704 C C . LEU A 1 90 ? -3.421 -7.313 -7.255 1.00 98.00 90 LEU A C 1
ATOM 706 O O . LEU A 1 90 ? -3.870 -7.563 -8.378 1.00 98.00 90 LEU A O 1
ATOM 710 N N . THR A 1 91 ? -3.270 -8.233 -6.308 1.00 98.19 91 THR A N 1
ATOM 711 C CA . THR A 1 91 ? -3.881 -9.565 -6.380 1.00 98.19 91 THR A CA 1
ATOM 712 C C . THR A 1 91 ? -5.395 -9.452 -6.189 1.00 98.19 91 THR A C 1
ATOM 714 O O . THR A 1 91 ? -5.904 -8.389 -5.832 1.00 98.19 91 THR A O 1
ATOM 717 N N . ASP A 1 92 ? -6.137 -10.547 -6.357 1.00 97.25 92 ASP A N 1
ATOM 718 C CA . ASP A 1 92 ? -7.581 -10.545 -6.084 1.00 97.25 92 ASP A CA 1
ATOM 719 C C . ASP A 1 92 ? -7.891 -10.189 -4.620 1.00 97.25 92 ASP A C 1
ATOM 721 O O . ASP A 1 92 ? -8.822 -9.433 -4.348 1.00 97.25 92 ASP A O 1
ATOM 725 N N . ALA A 1 93 ? -7.048 -10.638 -3.681 1.00 96.44 93 ALA A N 1
ATOM 726 C CA . ALA A 1 93 ? -7.139 -10.247 -2.275 1.00 96.44 93 ALA A CA 1
ATOM 727 C C . ALA A 1 93 ? -6.867 -8.745 -2.068 1.00 96.44 93 ALA A C 1
ATOM 729 O O . ALA A 1 93 ? -7.560 -8.097 -1.288 1.00 96.44 93 ALA A O 1
ATOM 730 N N . GLY A 1 94 ? -5.894 -8.174 -2.788 1.00 96.06 94 GLY A N 1
ATOM 731 C CA . GLY A 1 94 ? -5.631 -6.734 -2.777 1.00 96.06 94 GLY A CA 1
ATOM 732 C C . GLY A 1 94 ? -6.799 -5.918 -3.336 1.00 96.06 94 GLY A C 1
ATOM 733 O O . GLY A 1 94 ? -7.206 -4.934 -2.724 1.00 96.06 94 GLY A O 1
ATOM 734 N N . LYS A 1 95 ? -7.383 -6.350 -4.461 1.00 96.00 95 LYS A N 1
ATOM 735 C CA . LYS A 1 95 ? -8.540 -5.690 -5.093 1.00 96.00 95 LYS A CA 1
ATOM 736 C C . LYS A 1 95 ? -9.789 -5.735 -4.215 1.00 96.00 95 LYS A C 1
ATOM 738 O O . LYS A 1 95 ? -10.559 -4.781 -4.207 1.00 96.00 95 LYS A O 1
ATOM 743 N N . ALA A 1 96 ? -9.970 -6.794 -3.426 1.00 95.62 96 ALA A N 1
ATOM 744 C CA . ALA A 1 96 ? -11.092 -6.908 -2.494 1.00 95.62 96 ALA A CA 1
ATOM 745 C C . ALA A 1 96 ? -11.125 -5.798 -1.419 1.00 95.62 96 ALA A C 1
ATOM 747 O O . ALA A 1 96 ? -12.159 -5.607 -0.780 1.00 95.62 96 ALA A O 1
ATOM 748 N N . LEU A 1 97 ? -10.035 -5.041 -1.230 1.00 93.31 97 LEU A N 1
ATOM 749 C CA . LEU A 1 97 ? -9.986 -3.883 -0.330 1.00 93.31 97 LEU A CA 1
ATOM 750 C C . LEU A 1 97 ? -10.577 -2.602 -0.927 1.00 93.31 97 LEU A C 1
ATOM 752 O O . LEU A 1 97 ? -10.857 -1.667 -0.176 1.00 93.31 97 LEU A O 1
ATOM 756 N N . GLU A 1 98 ? -10.779 -2.535 -2.243 1.00 91.88 98 GLU A N 1
ATOM 757 C CA . GLU A 1 98 ? -11.270 -1.336 -2.930 1.00 91.88 98 GLU A CA 1
ATOM 758 C C . GLU A 1 98 ? -12.546 -0.746 -2.296 1.00 91.88 98 GLU A C 1
ATOM 760 O O . GLU A 1 98 ? -12.566 0.463 -2.041 1.00 91.88 98 GLU A O 1
ATOM 765 N N . PRO A 1 99 ? -13.598 -1.531 -1.975 1.00 94.06 99 PRO A N 1
ATOM 766 C CA . PRO A 1 99 ? -14.803 -0.979 -1.358 1.00 94.06 99 PRO A CA 1
ATOM 767 C C . PRO A 1 99 ? -14.525 -0.348 0.010 1.00 94.06 99 PRO A C 1
ATOM 769 O O . PRO A 1 99 ? -15.032 0.730 0.302 1.00 94.06 99 PRO A O 1
ATOM 772 N N . ALA A 1 100 ? -13.676 -0.976 0.829 1.00 92.62 100 ALA A N 1
ATOM 773 C CA . ALA A 1 100 ? -13.321 -0.458 2.146 1.00 92.62 100 ALA A CA 1
ATOM 774 C C . ALA A 1 100 ? -12.541 0.861 2.043 1.00 92.62 100 ALA A C 1
ATOM 776 O O . ALA A 1 100 ? -12.834 1.808 2.771 1.00 92.62 100 ALA A O 1
ATOM 777 N N . LEU A 1 101 ? -11.592 0.956 1.104 1.00 90.50 101 LEU A N 1
ATOM 778 C CA . LEU A 1 101 ? -10.859 2.197 0.848 1.00 90.50 101 LEU A CA 1
ATOM 779 C C . LEU A 1 101 ? -11.791 3.321 0.381 1.00 90.50 101 LEU A C 1
ATOM 781 O O . LEU A 1 101 ? -11.641 4.450 0.840 1.00 90.50 101 LEU A O 1
ATOM 785 N N . LYS A 1 102 ? -12.788 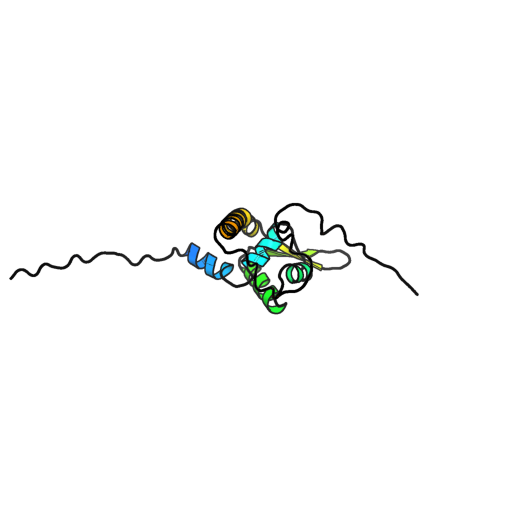3.020 -0.460 1.00 91.06 102 LYS A N 1
ATOM 786 C CA . LYS A 1 102 ? -13.797 4.005 -0.884 1.00 91.06 102 LYS A CA 1
ATOM 787 C C . LYS A 1 102 ? -14.620 4.533 0.290 1.00 91.06 102 LYS A C 1
ATOM 789 O O . LYS A 1 102 ? -14.829 5.741 0.377 1.00 91.06 102 LYS A O 1
ATOM 794 N N . GLU A 1 103 ? -15.064 3.664 1.197 1.00 94.62 103 GLU A N 1
ATOM 795 C CA . GLU A 1 103 ? -15.802 4.111 2.387 1.00 94.62 103 GLU A CA 1
ATOM 796 C C . GLU A 1 103 ? -14.924 4.947 3.327 1.00 94.62 103 GLU A C 1
ATOM 798 O O . GLU A 1 103 ? -15.380 5.966 3.847 1.00 94.62 103 GLU A O 1
ATOM 803 N N . LEU A 1 104 ? -13.647 4.583 3.493 1.00 91.69 104 LEU A N 1
ATOM 804 C CA . LEU A 1 104 ? -12.693 5.389 4.259 1.00 91.69 104 LEU A CA 1
ATOM 805 C C . LEU A 1 104 ? -12.486 6.777 3.636 1.00 91.69 104 LEU A C 1
ATOM 807 O O . LEU A 1 104 ? -12.488 7.767 4.369 1.00 91.69 104 LEU A O 1
ATOM 811 N N . SER A 1 105 ? -12.359 6.867 2.308 1.00 89.12 105 SER A N 1
ATOM 812 C CA . SER A 1 105 ? -12.244 8.146 1.594 1.00 89.12 105 SER A CA 1
ATOM 813 C C . SER A 1 105 ? -13.482 9.024 1.797 1.00 89.12 105 SER A C 1
ATOM 815 O O . SER A 1 105 ? -13.348 10.170 2.218 1.00 89.12 105 SER A O 1
ATOM 817 N N . ARG A 1 106 ? -14.693 8.478 1.614 1.00 93.19 106 ARG A N 1
ATOM 818 C CA . ARG A 1 106 ? -15.952 9.219 1.842 1.00 93.19 106 ARG A CA 1
ATOM 819 C C . ARG A 1 106 ? -16.093 9.706 3.279 1.00 93.19 106 ARG A C 1
ATOM 821 O O . ARG A 1 106 ? -16.538 10.828 3.534 1.00 93.19 106 ARG A O 1
ATOM 828 N N . TRP A 1 107 ? -15.727 8.855 4.236 1.00 95.50 107 TRP A N 1
ATOM 829 C CA . TRP A 1 107 ? -15.734 9.232 5.642 1.00 95.50 107 TRP A CA 1
ATOM 830 C C . TRP A 1 107 ? -14.757 10.383 5.900 1.00 95.50 107 TRP A C 1
ATOM 832 O O . TRP A 1 107 ? -15.135 11.354 6.558 1.00 95.50 107 TRP A O 1
ATOM 842 N N . ALA A 1 108 ? -13.542 10.303 5.350 1.00 92.56 108 ALA A N 1
ATOM 843 C CA . ALA A 1 108 ? -12.515 11.327 5.495 1.00 92.56 108 ALA A CA 1
ATOM 844 C C . ALA A 1 108 ? -12.950 12.669 4.894 1.00 92.56 108 ALA A C 1
ATOM 846 O O . ALA A 1 108 ? -12.801 13.691 5.555 1.00 92.56 108 ALA A O 1
ATOM 847 N N . GLU A 1 109 ? -13.553 12.667 3.705 1.00 90.38 109 GLU A N 1
ATOM 848 C CA . GLU A 1 109 ? -14.118 13.867 3.067 1.00 90.38 109 GLU A CA 1
ATOM 849 C C . GLU A 1 109 ? -15.158 14.570 3.950 1.00 90.38 109 GLU A C 1
ATOM 851 O O . GLU A 1 109 ? -15.240 15.796 3.967 1.00 90.38 109 GLU A O 1
ATOM 856 N N . SER A 1 110 ? -15.945 13.793 4.695 1.00 94.00 110 SER A N 1
ATOM 857 C CA . SER A 1 110 ? -17.044 14.318 5.507 1.00 94.00 110 SER A CA 1
ATOM 858 C C . SER A 1 110 ? -16.613 14.773 6.906 1.00 94.00 110 SER A C 1
ATOM 860 O O . SER A 1 110 ? -17.300 15.590 7.518 1.00 94.00 110 SER A O 1
ATOM 862 N N . HIS A 1 111 ? -15.512 14.234 7.442 1.00 94.88 111 HIS A N 1
ATOM 863 C CA . HIS A 1 111 ? -15.168 14.379 8.865 1.00 94.88 111 HIS A CA 1
ATOM 864 C C . HIS A 1 111 ? -13.758 14.902 9.135 1.00 94.88 111 HIS A C 1
ATOM 866 O O . HIS A 1 111 ? -13.508 15.410 10.230 1.00 94.88 111 HIS A O 1
ATOM 872 N N . LEU A 1 112 ? -12.828 14.784 8.186 1.00 92.56 112 LEU A N 1
ATOM 873 C CA . LEU A 1 112 ? -11.498 15.361 8.332 1.00 92.56 112 LEU A CA 1
ATOM 874 C C . LEU A 1 112 ? -11.484 16.774 7.746 1.00 92.56 112 LEU A C 1
ATOM 876 O O . LEU A 1 112 ? -12.070 17.018 6.693 1.00 92.56 112 LEU A O 1
ATOM 880 N N . PRO A 1 113 ? -10.810 17.730 8.403 1.00 87.94 113 PRO A N 1
ATOM 881 C CA . PRO A 1 113 ? -10.681 19.068 7.854 1.00 87.94 113 PRO A CA 1
ATOM 882 C C . PRO A 1 113 ? -9.912 19.009 6.531 1.00 87.94 113 PRO A C 1
ATOM 884 O O . PRO A 1 113 ? -8.780 18.520 6.490 1.00 87.94 113 PRO A O 1
ATOM 887 N N . SER A 1 114 ? -10.503 19.548 5.461 1.00 73.12 114 SER A N 1
ATOM 888 C CA . SER A 1 114 ? -9.797 19.771 4.201 1.00 73.12 114 SER A CA 1
ATOM 889 C C . SER A 1 114 ? -8.567 20.619 4.495 1.00 73.12 114 SER A C 1
ATOM 891 O O . SER A 1 114 ? -8.681 21.733 5.009 1.00 73.12 114 SER A O 1
ATOM 893 N N . GLY A 1 115 ? -7.383 20.079 4.217 1.00 64.31 115 GLY A N 1
ATOM 894 C CA . GLY A 1 115 ? -6.110 20.762 4.420 1.00 64.31 115 GLY A CA 1
ATOM 895 C C . GLY A 1 115 ? -5.939 21.940 3.460 1.00 64.31 115 GLY A C 1
ATOM 896 O O . GLY A 1 115 ? -5.107 21.885 2.567 1.00 64.31 115 GLY A O 1
ATOM 897 N N . ALA A 1 116 ? -6.706 23.011 3.651 1.00 52.25 116 ALA A N 1
ATOM 898 C CA . ALA A 1 116 ? -6.550 24.293 2.984 1.00 52.25 116 ALA A CA 1
ATOM 899 C C . ALA A 1 116 ? -6.515 25.400 4.048 1.00 52.25 116 ALA A C 1
ATOM 901 O O . ALA A 1 116 ? -7.547 25.928 4.461 1.00 52.25 116 ALA A O 1
ATOM 902 N N . ARG A 1 117 ? -5.299 25.694 4.535 1.00 44.00 117 ARG A N 1
ATOM 903 C CA . ARG A 1 117 ? -4.729 27.045 4.739 1.00 44.00 117 ARG A CA 1
ATOM 904 C C . ARG A 1 117 ? -3.501 27.002 5.658 1.00 44.00 117 ARG A C 1
ATOM 906 O O . ARG A 1 117 ? -3.576 27.292 6.846 1.00 44.00 117 ARG A O 1
ATOM 913 N N . THR A 1 118 ? -2.335 26.802 5.053 1.00 41.75 118 THR A N 1
ATOM 914 C CA . THR A 1 118 ? -1.134 27.572 5.421 1.00 41.75 118 THR A CA 1
ATOM 915 C C . THR A 1 118 ? -0.482 28.127 4.156 1.00 41.75 118 THR A C 1
ATOM 917 O O . THR A 1 118 ? 0.706 27.939 3.923 1.00 41.75 118 THR A O 1
ATOM 920 N N . ALA A 1 119 ? -1.268 28.808 3.320 1.00 42.69 119 ALA A N 1
ATOM 921 C CA . ALA A 1 119 ? -0.739 29.694 2.292 1.00 42.69 119 ALA A CA 1
ATOM 922 C C . ALA A 1 119 ? -0.816 31.128 2.824 1.00 42.69 119 ALA A C 1
ATOM 924 O O . ALA A 1 119 ? -1.879 31.737 2.932 1.00 42.69 119 ALA A O 1
ATOM 925 N N . ARG A 1 120 ? 0.349 31.636 3.222 1.00 39.06 120 ARG A N 1
ATOM 926 C CA . ARG A 1 120 ? 0.617 33.065 3.346 1.00 39.06 120 ARG A CA 1
ATOM 927 C C . ARG A 1 120 ? 0.465 33.670 1.944 1.00 39.06 120 ARG A C 1
ATOM 929 O O . ARG A 1 120 ? 0.886 33.059 0.969 1.00 39.06 120 ARG A O 1
ATOM 936 N N . SER A 1 121 ? -0.169 34.832 1.864 1.00 38.78 121 SER A N 1
ATOM 937 C CA . SER A 1 121 ? -0.429 35.615 0.652 1.00 38.78 121 SER A CA 1
ATOM 938 C C . SER A 1 121 ? 0.715 35.618 -0.376 1.00 38.78 121 SER A C 1
ATOM 940 O O . SER A 1 121 ? 1.788 36.127 -0.063 1.00 38.78 121 SER A O 1
ATOM 942 N N . SER A 1 122 ? 0.444 35.174 -1.607 1.00 36.81 122 SER A N 1
ATOM 943 C CA . SER A 1 122 ? 0.411 36.047 -2.797 1.00 36.81 122 SER A CA 1
ATOM 944 C C . SER A 1 122 ? 0.166 35.247 -4.085 1.00 36.81 122 SER A C 1
ATOM 946 O O . SER A 1 122 ? 0.971 34.402 -4.454 1.00 36.81 122 SER A O 1
ATOM 948 N N . SER A 1 123 ? -0.936 35.612 -4.748 1.00 37.19 123 SER A N 1
ATOM 949 C CA . SER A 1 123 ? -1.299 35.429 -6.163 1.00 37.19 123 SER A CA 1
ATOM 950 C C . SER A 1 123 ? -1.356 34.019 -6.773 1.00 37.19 123 SER A C 1
ATOM 952 O O . SER A 1 123 ? -0.332 33.448 -7.129 1.00 37.19 123 SER A O 1
ATOM 954 N N . GLY A 1 124 ? -2.587 33.604 -7.101 1.00 37.72 124 GLY A N 1
ATOM 955 C CA . GLY A 1 124 ? -2.897 32.971 -8.389 1.00 37.72 124 GLY A CA 1
ATOM 956 C C . GLY A 1 124 ? -3.090 31.455 -8.376 1.00 37.72 124 GLY A C 1
ATOM 957 O O . GLY A 1 124 ? -2.113 30.726 -8.451 1.00 37.72 124 GLY A O 1
ATOM 958 N N . ALA A 1 125 ? -4.366 31.049 -8.422 1.00 36.03 125 ALA A N 1
ATOM 959 C CA . ALA A 1 125 ? -4.921 29.703 -8.629 1.00 36.03 125 ALA A CA 1
ATOM 960 C C . ALA A 1 125 ? -4.942 28.756 -7.404 1.00 36.03 125 ALA A C 1
ATOM 962 O O . ALA A 1 125 ? -3.936 28.183 -7.001 1.00 36.03 125 ALA A O 1
ATOM 963 N N . GLU A 1 126 ? -6.143 28.567 -6.849 1.00 41.84 126 GLU A N 1
ATOM 964 C CA . GLU A 1 126 ? -6.529 27.466 -5.945 1.00 41.84 126 GLU A CA 1
ATOM 965 C C . GLU A 1 126 ? -7.460 26.495 -6.726 1.00 41.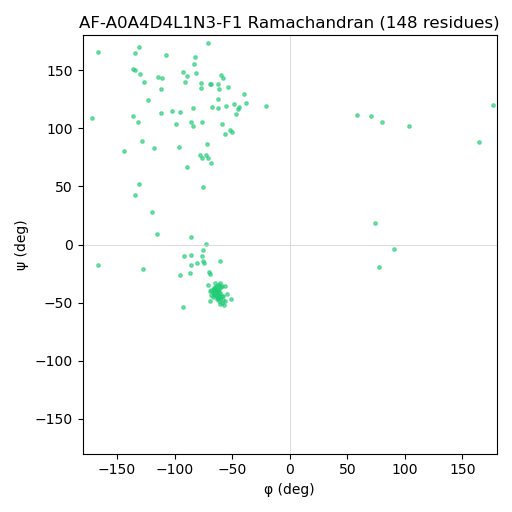84 126 GLU A C 1
ATOM 967 O O . GLU A 1 126 ? -7.937 26.880 -7.795 1.00 41.84 126 GLU A O 1
ATOM 972 N N . PRO A 1 127 ? -7.693 25.244 -6.274 1.00 48.06 127 PRO A N 1
ATOM 973 C CA . PRO A 1 127 ? -7.137 24.066 -6.946 1.00 48.06 127 PRO A CA 1
ATOM 974 C C . PRO A 1 127 ? -8.168 22.957 -7.240 1.00 48.06 127 PRO A C 1
ATOM 976 O O . PRO A 1 127 ? -9.031 22.645 -6.419 1.00 48.06 127 PRO A O 1
ATOM 979 N N . ASP A 1 128 ? -7.994 22.230 -8.341 1.00 38.84 128 ASP A N 1
ATOM 980 C CA . ASP A 1 128 ? -8.898 21.130 -8.701 1.00 38.84 128 ASP A CA 1
ATOM 981 C C . ASP A 1 128 ? -8.416 19.803 -8.088 1.00 38.84 128 ASP A C 1
ATOM 983 O O . ASP A 1 128 ? -8.005 18.869 -8.773 1.00 38.84 128 ASP A O 1
ATOM 987 N N . HIS A 1 129 ? -8.453 19.696 -6.758 1.00 42.28 129 HIS A N 1
ATOM 988 C CA . HIS A 1 129 ? -8.093 18.464 -6.031 1.00 42.28 129 HIS A CA 1
ATOM 989 C C . HIS A 1 129 ? -9.155 17.344 -6.172 1.00 42.28 129 HIS A C 1
ATOM 991 O O . HIS A 1 129 ? -9.008 16.254 -5.621 1.00 42.28 129 HIS A O 1
ATOM 997 N N . PHE A 1 130 ? -10.232 17.614 -6.919 1.00 36.81 130 PHE A N 1
ATOM 998 C CA . PHE A 1 130 ? -11.436 16.789 -7.060 1.00 36.81 130 PHE A CA 1
ATOM 999 C C . PHE A 1 130 ? -11.355 15.693 -8.135 1.00 36.81 130 PHE A C 1
ATOM 1001 O O . PHE A 1 130 ? -12.347 15.020 -8.396 1.00 36.81 130 PHE A O 1
ATOM 1008 N N . LEU A 1 131 ? -10.194 15.487 -8.757 1.00 42.78 131 LEU A N 1
ATOM 1009 C CA . LEU A 1 131 ? -10.060 14.575 -9.897 1.00 42.78 131 LEU A CA 1
ATOM 1010 C C . LEU A 1 131 ? -9.159 13.349 -9.626 1.00 42.78 131 LEU A C 1
ATOM 1012 O O . LEU A 1 131 ? -8.875 12.579 -10.536 1.00 42.78 131 LEU A O 1
ATOM 1016 N N . ILE A 1 132 ? -8.734 13.102 -8.380 1.00 42.22 132 ILE A N 1
ATOM 1017 C CA . ILE A 1 132 ? -7.944 11.895 -8.047 1.00 42.22 132 ILE A CA 1
ATOM 1018 C C . ILE A 1 132 ? -8.827 10.623 -8.026 1.00 42.22 132 ILE A C 1
ATOM 1020 O O . ILE A 1 132 ? -8.305 9.524 -8.097 1.00 42.22 132 ILE A O 1
ATOM 1024 N N . TRP A 1 133 ? -10.162 10.738 -7.973 1.00 39.91 133 TRP A N 1
ATOM 1025 C CA . TRP A 1 133 ? -11.076 9.583 -7.867 1.00 39.91 133 TRP A CA 1
ATOM 1026 C C . TRP A 1 133 ? -12.269 9.664 -8.840 1.00 39.91 133 TRP A C 1
ATOM 1028 O O . TRP A 1 133 ? -13.407 9.367 -8.476 1.00 39.91 133 TRP A O 1
ATOM 1038 N N . GLY A 1 134 ? -12.034 10.072 -10.093 1.00 28.22 134 GLY A N 1
ATOM 1039 C CA . GLY A 1 134 ? -13.085 10.111 -11.112 1.00 28.22 134 GLY A CA 1
ATOM 1040 C C . GLY A 1 134 ? -12.587 10.405 -12.528 1.00 28.22 134 GLY A C 1
ATOM 1041 O O . GLY A 1 134 ? -12.269 11.542 -12.843 1.00 28.22 134 GLY A O 1
ATOM 1042 N N . ALA A 1 135 ? -12.633 9.369 -13.372 1.00 30.45 135 ALA A N 1
ATOM 1043 C CA . ALA A 1 135 ? -12.470 9.355 -14.830 1.00 30.45 135 ALA A CA 1
ATOM 1044 C C . ALA A 1 135 ? -11.059 9.619 -15.408 1.00 30.45 135 ALA A C 1
ATOM 1046 O O . ALA A 1 135 ? -10.524 10.721 -15.433 1.00 30.45 135 ALA A O 1
ATOM 1047 N N . ALA A 1 136 ? -10.517 8.536 -15.969 1.00 42.16 136 ALA A N 1
ATOM 1048 C CA . ALA A 1 136 ? -9.552 8.473 -17.058 1.00 42.16 136 ALA A CA 1
ATOM 1049 C C . ALA A 1 136 ? -9.475 9.727 -17.956 1.00 42.16 136 ALA A C 1
ATOM 1051 O O . ALA A 1 136 ? -10.428 10.022 -18.669 1.00 42.16 136 ALA A O 1
ATOM 1052 N N . SER A 1 137 ? -8.304 10.378 -18.004 1.00 34.09 137 SER A N 1
ATOM 1053 C CA . SER A 1 137 ? -7.848 11.106 -19.209 1.00 34.09 137 SER A CA 1
ATOM 1054 C C . SER A 1 137 ? -6.361 11.510 -19.210 1.00 34.09 137 SER A C 1
ATOM 1056 O O . SER A 1 137 ? -5.815 11.805 -20.264 1.00 34.09 137 SER A O 1
ATOM 1058 N N . TRP A 1 138 ?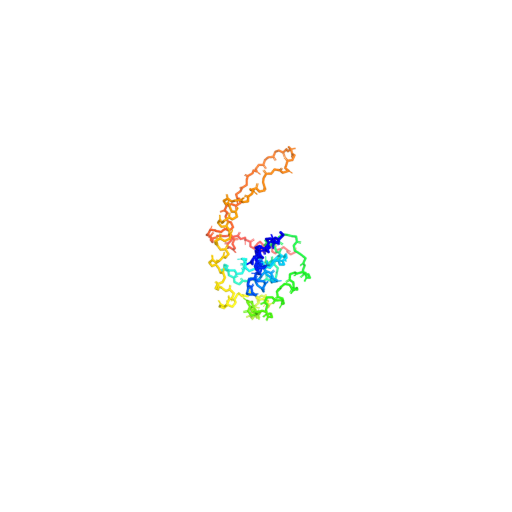 -5.669 11.523 -18.072 1.00 34.44 138 TRP A N 1
ATOM 1059 C CA . TRP A 1 138 ? -4.347 12.171 -17.938 1.00 34.44 138 TRP A CA 1
ATOM 1060 C C . TRP A 1 138 ? -3.117 11.290 -18.181 1.00 34.44 138 TRP A C 1
ATOM 1062 O O . TRP A 1 138 ? -2.004 11.803 -18.239 1.00 34.44 138 TRP A O 1
ATOM 1072 N N . ILE A 1 139 ? -3.283 9.969 -18.296 1.00 40.16 139 ILE A N 1
ATOM 1073 C CA . ILE A 1 139 ? -2.172 9.065 -18.653 1.00 40.16 139 ILE A CA 1
ATOM 1074 C C . ILE A 1 139 ? -2.011 8.964 -20.183 1.00 40.16 139 ILE A C 1
ATOM 1076 O O . ILE A 1 139 ? -0.992 8.469 -20.656 1.00 40.16 139 ILE A O 1
ATOM 1080 N N . LEU A 1 140 ? -2.954 9.506 -20.968 1.00 37.31 140 LEU A N 1
ATOM 1081 C CA . LEU A 1 140 ? -2.907 9.486 -22.434 1.00 37.31 140 LEU A CA 1
ATOM 1082 C C . LEU A 1 140 ? -2.878 10.877 -23.092 1.00 37.31 140 LEU A C 1
ATOM 1084 O O . LEU A 1 140 ? -3.309 11.007 -24.230 1.00 37.31 140 LEU A O 1
ATOM 1088 N N . ASP A 1 141 ? -2.350 11.900 -22.417 1.00 32.72 141 ASP A N 1
ATOM 1089 C CA . ASP A 1 141 ? -1.953 13.140 -23.098 1.00 32.72 141 ASP A CA 1
ATOM 1090 C C . ASP A 1 141 ? -0.688 13.724 -22.457 1.00 32.72 141 ASP A C 1
ATOM 1092 O O . ASP A 1 141 ? -0.685 14.589 -21.585 1.00 32.72 141 ASP A O 1
ATOM 1096 N N . SER A 1 142 ? 0.448 13.165 -22.851 1.00 40.22 142 SER A N 1
ATOM 1097 C CA . SER A 1 142 ? 1.712 13.888 -22.829 1.00 40.22 142 SER A CA 1
ATOM 1098 C C . SER A 1 142 ? 2.393 13.572 -24.150 1.00 40.22 142 SER A C 1
ATOM 1100 O O . SER A 1 142 ? 2.771 12.414 -24.358 1.00 40.22 142 SER A O 1
ATOM 1102 N N . PRO A 1 143 ? 2.515 14.543 -25.072 1.00 35.53 143 PRO A N 1
ATOM 1103 C CA . PRO A 1 143 ? 3.252 14.318 -26.294 1.00 35.53 143 PRO A CA 1
ATOM 1104 C C . PRO A 1 143 ? 4.698 14.032 -25.898 1.00 35.53 143 PRO A C 1
ATOM 1106 O O . PRO A 1 143 ? 5.383 14.857 -25.292 1.00 35.53 143 PRO A O 1
ATOM 1109 N N . CYS A 1 144 ? 5.151 12.822 -26.218 1.00 35.44 144 CYS A N 1
ATOM 1110 C CA . CYS A 1 144 ? 6.562 12.567 -26.417 1.00 35.44 144 CYS A CA 1
ATOM 1111 C C . CYS A 1 144 ? 7.039 13.534 -27.501 1.00 35.44 144 CYS A C 1
ATOM 1113 O O . CYS A 1 144 ? 6.914 13.241 -28.688 1.00 35.44 144 CYS A O 1
ATOM 1115 N N . ASP A 1 145 ? 7.593 14.672 -27.095 1.00 32.97 145 ASP A N 1
ATOM 1116 C CA . ASP A 1 145 ? 8.436 15.475 -27.967 1.00 32.97 145 ASP A CA 1
ATOM 1117 C C . ASP A 1 145 ? 9.777 14.738 -28.114 1.00 32.97 145 ASP A C 1
ATOM 1119 O O . ASP A 1 145 ? 10.775 14.994 -27.440 1.00 32.97 145 ASP A O 1
ATOM 1123 N N . LEU A 1 146 ? 9.743 13.701 -28.953 1.00 41.31 146 LEU A N 1
ATOM 1124 C CA . LEU A 1 146 ? 10.907 13.177 -29.648 1.00 41.31 146 LEU A CA 1
ATOM 1125 C C . LEU A 1 146 ? 11.196 14.124 -30.817 1.00 41.31 146 LEU A C 1
ATOM 1127 O O . LEU A 1 146 ? 10.901 13.825 -31.971 1.00 41.31 146 LEU A O 1
ATOM 1131 N N . GLY A 1 147 ? 11.789 15.268 -30.498 1.00 33.53 147 GLY A N 1
ATOM 1132 C CA . GLY A 1 147 ? 12.467 16.136 -31.447 1.00 33.53 147 GLY A CA 1
ATOM 1133 C C . GLY A 1 147 ? 13.964 15.853 -31.434 1.00 33.53 147 GLY A C 1
ATOM 1134 O O . GLY A 1 147 ? 14.723 16.529 -30.747 1.00 33.53 147 GLY A O 1
ATOM 1135 N N . LEU A 1 148 ? 14.383 14.836 -32.192 1.00 42.84 148 LEU A N 1
ATOM 1136 C CA . LEU A 1 148 ? 15.757 14.685 -32.672 1.00 42.84 148 LEU A CA 1
ATOM 1137 C C . LEU A 1 148 ? 16.229 16.010 -33.293 1.00 42.84 148 LEU A C 1
ATOM 1139 O O . LEU A 1 148 ? 15.663 16.456 -34.290 1.00 42.84 148 LEU A O 1
ATOM 1143 N N . ALA A 1 149 ? 17.300 16.589 -32.761 1.00 35.31 149 ALA A N 1
ATOM 1144 C CA . ALA A 1 149 ? 18.160 17.493 -33.509 1.00 35.31 149 ALA A CA 1
ATOM 1145 C C . ALA A 1 149 ? 19.581 16.925 -33.462 1.00 35.31 149 ALA A C 1
ATOM 1147 O O . ALA A 1 149 ? 20.090 16.594 -32.391 1.00 35.31 149 ALA A O 1
ATOM 1148 N N . PHE A 1 150 ? 20.117 16.737 -34.666 1.00 41.69 150 PHE A N 1
ATOM 1149 C CA . PHE A 1 150 ? 21.493 16.380 -34.988 1.00 41.69 150 PHE A CA 1
ATOM 1150 C C . PHE A 1 150 ? 22.518 17.310 -34.332 1.00 41.69 150 PHE A C 1
ATOM 1152 O O . PHE A 1 150 ? 22.197 18.507 -34.156 1.00 41.69 150 PHE A O 1
#

Secondary structure (DSSP, 8-state):
--------------PPPHHHHHHHHHHTSTTHHHHHHHHHHS-EEHHHHHHHSTT--HHHHHHHHHHHHHTTSEEEEEE-SSSPEEEEEE-HHHHTTHHHHHHHHHHHHHHSPP------S--S----GGGTTS---TTS----------

InterPro domains:
  IPR002577 Helix-turn-helix, HxlR type [PF01638] (27-113)
  IPR002577 Helix-turn-helix, HxlR type [PS51118] (13-116)
  IPR036388 Winged heli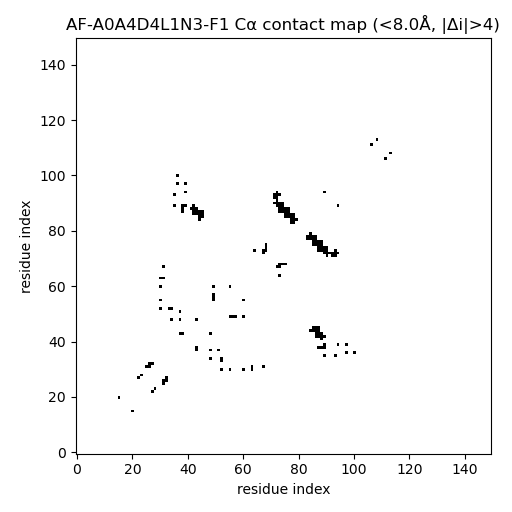x-like DNA-binding domain superfamily [G3DSA:1.10.10.10] (3-123)
  IPR036390 Winged helix DNA-binding domain superfamily [SSF46785] (19-115)

Mean predicted aligned error: 13.29 Å

Radius of gyration: 23.12 Å; Cα contacts (8 Å, |Δi|>4): 95; chains: 1; bounding box: 44×48×96 Å

pLDDT: mean 76.66, std 24.36, range [28.22, 98.38]

Foldseek 3Di:
DDPDDDDPPPPPPDDDDPVVVVCCVLVVDPPLLVLLLVQLVHKDFLVVSPVSDPPDDSVNSVVSLVVCVVVQQKDWDFDPDVVTTIIIHGDPVSNVCVVVSVVVVVVCVVPPDDPDDPDDDDDDDDDCPPPSPDDDDPVPDDDPPPPDDD